Protein AF-A0A2J0MYM4-F1 (afdb_monomer_lite)

Sequence (99 aa):
HRISKPNAKIRIIVPYYNCYGAYNDITHLHYFNEYSFEPFYKKSTRGNYFINEKFELINLSLIPTRLGKFFFFDFIRKPLGKVLGQIIQTIDITLRVVK

Radius of gyration: 14.85 Å; chains: 1; bounding box: 40×25×35 Å

Secondary structure (DSSP, 8-state):
--SPPTT-EEEEEEEBTTSGGGTS-TT----B-TTTTGGGT-SS-SS-TT----EEEEEEEEEE-TTGGGS--HHHHHHHHHHSTTSEEEEEEEEEE--

Foldseek 3Di:
DVPDDAFDKDKDKDFAQQEPVQPPDPPRDDHDHQLNCCLQAPCDHPDDNPRDHQKHWPDKDFAFAPVLVVVVDPVVLVVCCVVDGRGTTMIITMITGHD

pLDDT: mean 85.24, std 10.45, range [57.03, 97.38]

Structure (mmCIF, N/CA/C/O backbone):
data_AF-A0A2J0MYM4-F1
#
_entry.id   AF-A0A2J0MYM4-F1
#
loop_
_atom_site.group_PDB
_atom_site.id
_atom_site.type_symbol
_atom_site.label_atom_id
_atom_site.label_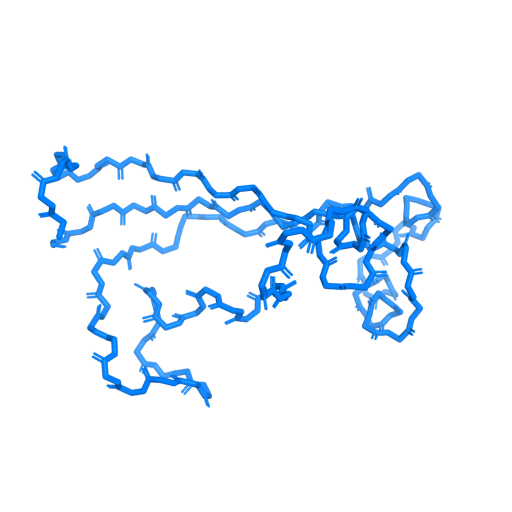alt_id
_atom_site.label_comp_id
_atom_site.label_asym_id
_atom_site.label_entity_id
_atom_site.label_seq_id
_atom_site.pdbx_PDB_ins_code
_atom_site.Cartn_x
_atom_site.Cartn_y
_atom_site.Cartn_z
_atom_site.occupancy
_atom_site.B_iso_or_equiv
_atom_site.auth_seq_id
_atom_site.auth_comp_id
_atom_site.auth_asym_id
_atom_site.auth_atom_id
_atom_site.pdbx_PDB_model_num
ATOM 1 N N . HIS A 1 1 ? -18.021 2.003 8.971 1.00 57.03 1 HIS A N 1
ATOM 2 C CA . HIS A 1 1 ? -17.967 0.577 8.630 1.00 57.03 1 HIS A CA 1
ATOM 3 C C . HIS A 1 1 ? -19.373 0.031 8.886 1.00 57.03 1 HIS A C 1
ATOM 5 O O . HIS A 1 1 ? -19.885 0.218 9.974 1.00 57.03 1 HIS A O 1
ATOM 11 N N . ARG A 1 2 ? -20.082 -0.476 7.872 1.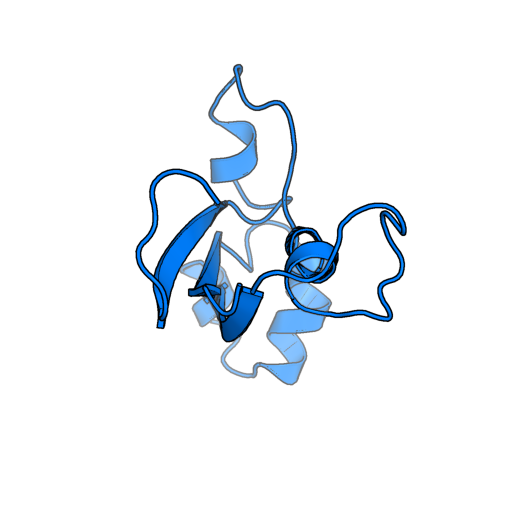00 64.56 2 ARG A N 1
ATOM 12 C CA . ARG A 1 2 ? -21.452 -1.019 8.0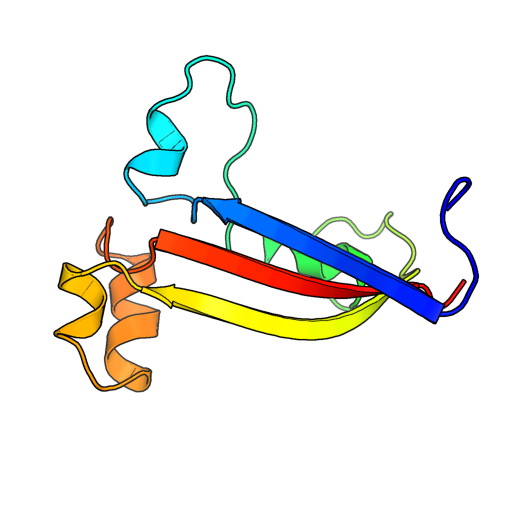47 1.00 64.56 2 ARG A CA 1
ATOM 13 C C . ARG A 1 2 ? -21.491 -2.544 7.890 1.00 64.56 2 ARG A C 1
ATOM 15 O O . ARG A 1 2 ? -22.448 -3.176 8.307 1.00 64.56 2 ARG A O 1
ATOM 22 N N . ILE A 1 3 ? -20.444 -3.113 7.286 1.00 77.94 3 ILE A N 1
ATOM 23 C CA . ILE A 1 3 ? -20.398 -4.504 6.810 1.00 77.94 3 ILE A CA 1
ATOM 24 C C . ILE A 1 3 ? -19.383 -5.345 7.610 1.00 77.94 3 ILE A C 1
ATOM 26 O O . ILE A 1 3 ? -19.573 -6.544 7.788 1.00 77.94 3 ILE A O 1
ATOM 30 N N . SER A 1 4 ? -18.316 -4.733 8.132 1.00 83.88 4 SER A N 1
ATOM 31 C CA . SER A 1 4 ? -17.238 -5.453 8.821 1.00 83.88 4 SER A CA 1
ATOM 32 C C . SER A 1 4 ? -17.511 -5.606 10.317 1.00 83.88 4 SER A C 1
ATOM 34 O O . SER A 1 4 ? -17.846 -4.628 10.984 1.00 83.88 4 SER A O 1
ATOM 36 N N . LYS A 1 5 ? -17.296 -6.811 10.858 1.00 88.06 5 LYS A N 1
ATOM 37 C CA . LYS A 1 5 ? -17.276 -7.048 12.310 1.00 88.06 5 LYS A CA 1
ATOM 38 C C . LYS A 1 5 ? -16.062 -6.352 12.956 1.00 88.06 5 LYS A C 1
ATOM 40 O O . LYS A 1 5 ? -15.046 -6.172 12.274 1.00 88.06 5 LYS A O 1
ATOM 45 N N . PRO A 1 6 ? -16.122 -6.006 14.255 1.00 87.81 6 PRO A N 1
ATOM 46 C CA . PRO A 1 6 ? -14.949 -5.546 14.996 1.00 87.81 6 PRO A CA 1
ATOM 47 C C . PRO A 1 6 ? -13.762 -6.504 14.827 1.00 87.81 6 PRO A C 1
ATOM 49 O O . PRO A 1 6 ? -13.953 -7.721 14.776 1.00 87.81 6 PRO A O 1
ATOM 52 N N . ASN A 1 7 ? -12.544 -5.962 14.724 1.00 89.94 7 ASN A N 1
ATOM 53 C CA . ASN A 1 7 ? -11.290 -6.699 14.505 1.00 89.94 7 ASN A CA 1
ATOM 54 C C . ASN A 1 7 ? -11.166 -7.448 13.167 1.00 89.94 7 ASN A C 1
ATOM 56 O O . ASN A 1 7 ? -10.186 -8.171 12.960 1.00 89.94 7 ASN A O 1
ATOM 60 N N . ALA A 1 8 ? -12.108 -7.274 12.236 1.00 92.56 8 ALA A N 1
ATOM 61 C CA . ALA A 1 8 ? -11.975 -7.834 10.897 1.00 92.56 8 ALA A CA 1
ATOM 62 C C . ALA A 1 8 ? -10.714 -7.302 10.196 1.00 92.56 8 ALA A C 1
ATOM 64 O O . ALA A 1 8 ? -10.311 -6.151 10.388 1.00 92.56 8 ALA A O 1
ATOM 65 N N . LYS A 1 9 ? -10.111 -8.145 9.353 1.00 94.25 9 LYS A N 1
ATOM 66 C CA . LYS A 1 9 ? -8.987 -7.768 8.492 1.00 94.25 9 LYS A CA 1
ATOM 67 C C . LYS A 1 9 ? -9.510 -7.382 7.115 1.00 94.25 9 LYS A C 1
ATOM 69 O O . LYS A 1 9 ? -10.268 -8.135 6.510 1.00 94.25 9 LYS A O 1
ATOM 74 N N . ILE A 1 10 ? -9.076 -6.233 6.621 1.00 92.75 10 ILE A N 1
ATOM 75 C CA . ILE A 1 10 ? -9.321 -5.767 5.260 1.00 92.75 10 ILE A C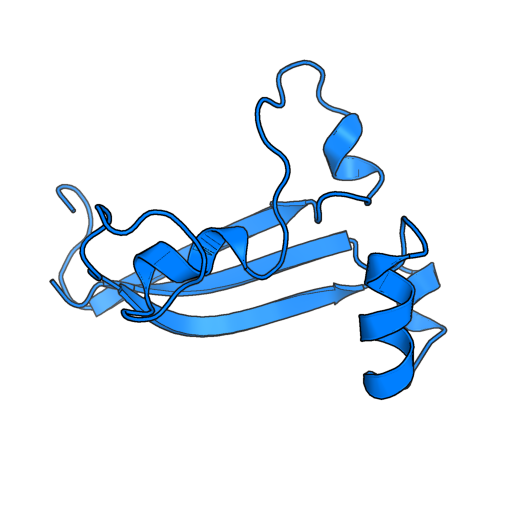A 1
ATOM 76 C C . ILE A 1 10 ? -7.979 -5.801 4.541 1.00 92.75 10 ILE A C 1
ATOM 78 O O . ILE A 1 10 ? -7.032 -5.148 4.975 1.00 92.75 10 ILE A O 1
ATOM 82 N N . ARG A 1 11 ? -7.893 -6.574 3.459 1.00 96.06 11 ARG A N 1
ATOM 83 C CA . ARG A 1 11 ? -6.719 -6.618 2.586 1.00 96.06 11 ARG A CA 1
ATOM 84 C C . ARG A 1 11 ? -7.052 -5.901 1.288 1.00 96.06 11 ARG A C 1
ATOM 86 O O . ARG A 1 11 ? -8.034 -6.250 0.638 1.00 96.06 11 ARG A O 1
ATOM 93 N N . ILE A 1 12 ? -6.251 -4.905 0.939 1.00 95.75 12 ILE A N 1
ATOM 94 C CA . ILE A 1 12 ? -6.399 -4.115 -0.281 1.00 95.75 12 ILE A CA 1
ATOM 95 C C . ILE A 1 12 ? -5.164 -4.377 -1.135 1.00 95.75 12 ILE A C 1
ATOM 97 O O . ILE A 1 12 ? -4.035 -4.232 -0.666 1.00 95.75 12 ILE A O 1
ATOM 101 N N . ILE A 1 13 ? -5.397 -4.781 -2.381 1.00 96.62 13 ILE A N 1
ATOM 102 C CA . ILE A 1 13 ? -4.356 -5.095 -3.356 1.00 96.62 13 ILE A CA 1
ATOM 103 C C . ILE A 1 13 ? -4.633 -4.240 -4.586 1.00 96.62 13 ILE A C 1
ATOM 105 O O . ILE A 1 13 ? -5.656 -4.430 -5.240 1.00 96.62 13 ILE A O 1
ATOM 109 N N . VAL A 1 14 ? -3.750 -3.287 -4.881 1.00 95.69 14 VAL A N 1
ATOM 110 C CA . VAL A 1 14 ? -3.917 -2.359 -6.012 1.00 95.69 14 VAL A CA 1
ATOM 111 C C . VAL A 1 14 ? -2.613 -2.176 -6.789 1.00 95.69 14 VAL A C 1
ATOM 113 O O . VAL A 1 14 ? -1.530 -2.309 -6.206 1.00 95.69 14 VAL A O 1
ATOM 116 N N . PRO A 1 15 ? -2.677 -1.862 -8.095 1.00 95.44 15 PRO A N 1
ATOM 117 C CA . PRO A 1 15 ? -1.500 -1.480 -8.865 1.00 95.44 15 PRO A CA 1
ATOM 118 C C . PRO A 1 15 ? -0.808 -0.256 -8.255 1.00 95.44 15 PRO A C 1
ATOM 120 O O . PRO A 1 15 ? -1.465 0.688 -7.814 1.00 95.44 15 PRO A O 1
ATOM 123 N N . TYR A 1 16 ? 0.524 -0.261 -8.241 1.00 95.19 16 TYR A N 1
ATOM 124 C CA . TYR A 1 16 ? 1.294 0.937 -7.909 1.00 95.19 16 TYR A CA 1
ATOM 125 C C . TYR A 1 16 ? 1.206 1.948 -9.062 1.00 95.19 16 TYR A C 1
ATOM 127 O O . TYR A 1 16 ? 1.240 1.547 -10.222 1.00 95.19 16 TYR A O 1
ATOM 135 N N . TYR A 1 17 ? 1.099 3.245 -8.757 1.00 94.50 17 TYR A N 1
ATOM 136 C CA . TYR A 1 17 ? 0.689 4.284 -9.715 1.00 94.50 17 TYR A CA 1
ATOM 137 C C . TYR A 1 17 ? 1.458 4.300 -11.042 1.00 94.50 17 TYR A C 1
ATOM 139 O O . TYR A 1 17 ? 0.868 4.626 -12.062 1.00 94.50 17 TYR A O 1
ATOM 147 N N . ASN A 1 18 ? 2.751 3.962 -11.036 1.00 92.06 18 ASN A N 1
ATOM 148 C CA . ASN A 1 18 ? 3.620 3.994 -12.216 1.00 92.06 18 ASN A CA 1
ATOM 149 C C . ASN A 1 18 ? 3.933 2.599 -12.795 1.00 92.06 18 ASN A C 1
ATOM 151 O O . ASN A 1 18 ? 4.904 2.434 -13.543 1.00 92.06 18 ASN A O 1
ATOM 155 N N . CYS A 1 19 ? 3.152 1.578 -12.438 1.00 92.19 19 CYS A N 1
ATOM 156 C CA . CYS A 1 19 ? 3.268 0.243 -13.016 1.00 92.19 19 CYS A CA 1
ATOM 157 C C . CYS A 1 19 ? 2.316 0.078 -14.208 1.00 92.19 19 CYS A C 1
ATOM 159 O O . CYS A 1 19 ? 1.312 0.770 -14.325 1.00 92.19 19 CYS A O 1
ATOM 161 N N . TYR A 1 20 ? 2.610 -0.869 -15.100 1.00 90.75 20 TYR A N 1
ATOM 162 C CA . TYR A 1 20 ? 1.868 -1.055 -16.353 1.00 90.75 20 TYR A CA 1
ATOM 163 C C . TYR A 1 20 ? 0.402 -1.390 -16.072 1.00 90.75 20 TYR A C 1
ATOM 165 O O . TYR A 1 20 ? -0.502 -0.818 -16.670 1.00 90.75 20 TYR A O 1
ATOM 173 N N . GLY A 1 21 ? 0.170 -2.233 -15.062 1.00 87.25 21 GLY A N 1
ATOM 174 C CA . GLY A 1 21 ? -1.171 -2.618 -14.630 1.00 87.25 21 GLY A CA 1
ATOM 175 C C . GLY A 1 21 ? -2.048 -1.453 -14.169 1.00 87.25 21 GLY A C 1
ATOM 176 O O . GLY 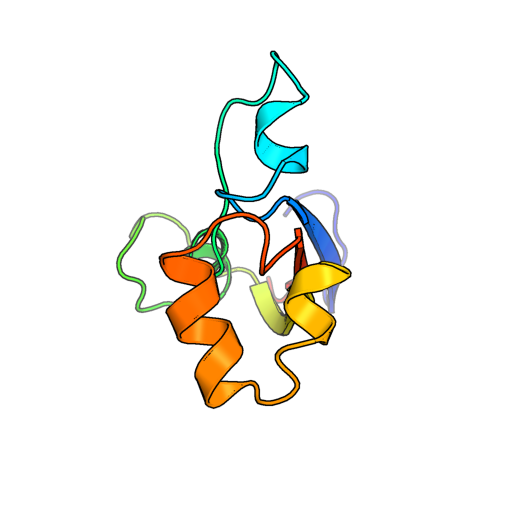A 1 21 ? -3.262 -1.598 -14.194 1.00 87.25 21 GLY A O 1
ATOM 177 N N . ALA A 1 22 ? -1.473 -0.308 -13.790 1.00 91.88 22 ALA A N 1
ATOM 178 C CA . ALA A 1 22 ? -2.247 0.865 -13.397 1.00 91.88 22 ALA A CA 1
ATOM 179 C C . ALA A 1 22 ? -2.880 1.606 -14.592 1.00 91.88 22 ALA A C 1
ATOM 181 O O . ALA A 1 22 ? -3.811 2.377 -14.389 1.00 91.88 22 ALA A O 1
ATOM 182 N N . TYR A 1 23 ? -2.398 1.369 -15.819 1.00 92.19 23 TYR A N 1
ATOM 183 C CA . TYR A 1 23 ? -2.833 2.064 -17.042 1.00 92.19 23 TYR A CA 1
ATOM 184 C C . TYR A 1 23 ? -3.575 1.160 -18.036 1.00 92.19 23 TYR A C 1
ATOM 186 O O . TYR A 1 23 ? -4.027 1.630 -19.075 1.00 92.19 23 TYR A O 1
ATOM 194 N N . ASN A 1 24 ? -3.681 -0.138 -17.748 1.00 90.69 24 ASN A N 1
ATOM 195 C CA . ASN A 1 24 ? -4.284 -1.106 -18.669 1.00 90.69 24 ASN A CA 1
ATOM 196 C C . ASN A 1 24 ? -5.810 -1.051 -18.707 1.00 90.69 24 ASN A C 1
ATOM 198 O O . ASN A 1 24 ? -6.413 -1.513 -19.672 1.00 90.69 24 ASN A O 1
ATOM 202 N N . ASP A 1 25 ? -6.427 -0.539 -17.646 1.00 89.19 25 ASP A N 1
ATOM 203 C CA . ASP A 1 25 ? -7.872 -0.423 -17.535 1.00 89.19 25 ASP A CA 1
ATOM 204 C C . ASP A 1 25 ? -8.292 1.021 -17.817 1.00 89.19 25 ASP A C 1
ATOM 206 O O . ASP A 1 25 ? -7.996 1.933 -17.044 1.00 89.19 25 ASP A O 1
ATOM 210 N N . ILE A 1 26 ? -9.005 1.226 -18.925 1.00 90.69 26 ILE A N 1
ATOM 211 C CA . ILE A 1 26 ? -9.518 2.544 -19.325 1.00 90.69 26 ILE A CA 1
ATOM 212 C C . ILE A 1 26 ? -10.543 3.113 -18.333 1.00 90.69 26 ILE A C 1
ATOM 214 O O . ILE A 1 26 ? -10.822 4.308 -18.369 1.00 90.69 26 ILE A O 1
ATOM 218 N N . THR A 1 27 ? -11.114 2.278 -17.460 1.00 93.62 27 THR A N 1
ATOM 219 C CA . THR A 1 27 ? -12.081 2.694 -16.436 1.00 93.62 27 THR A CA 1
ATOM 220 C C . THR A 1 27 ? -11.413 3.159 -15.140 1.00 93.62 27 THR A C 1
ATOM 222 O O . THR A 1 27 ? -12.091 3.617 -14.218 1.00 93.62 27 THR A O 1
ATOM 225 N N . HIS A 1 28 ? -10.083 3.067 -15.045 1.00 90.25 28 HIS A N 1
ATOM 226 C CA . HIS A 1 28 ? -9.340 3.423 -13.845 1.00 90.25 28 HIS A CA 1
ATOM 227 C C . HIS A 1 28 ? -9.399 4.935 -13.567 1.00 90.25 28 HIS A C 1
ATOM 229 O O . HIS A 1 28 ? -8.949 5.754 -14.365 1.00 90.25 28 HIS A O 1
ATOM 235 N N . LEU A 1 29 ? -9.948 5.314 -12.407 1.00 90.25 29 LEU A N 1
ATOM 236 C CA . LEU A 1 29 ? -10.157 6.722 -12.036 1.00 90.25 29 LEU A CA 1
ATOM 237 C C . LEU A 1 29 ? -8.980 7.337 -11.273 1.00 90.25 29 LEU A C 1
ATOM 239 O O . LEU A 1 29 ? -8.701 8.530 -11.400 1.00 90.25 29 LEU A O 1
ATOM 243 N N . HIS A 1 30 ? -8.312 6.547 -10.434 1.00 92.12 30 HIS A N 1
ATOM 244 C CA . HIS A 1 30 ? -7.318 7.044 -9.489 1.00 92.12 30 HIS A CA 1
ATOM 245 C C . HIS A 1 30 ? -6.126 6.115 -9.414 1.00 92.12 30 HIS A C 1
ATOM 247 O O . HIS A 1 30 ? -6.279 4.905 -9.363 1.00 92.12 30 HIS A O 1
ATOM 253 N N . TYR A 1 31 ? -4.940 6.700 -9.313 1.00 94.06 31 TYR A N 1
ATOM 254 C CA . TYR A 1 31 ? -3.703 5.959 -9.147 1.00 94.06 31 TYR A CA 1
ATOM 255 C C . TYR A 1 31 ? -3.263 5.978 -7.684 1.00 94.06 31 TYR A C 1
ATOM 257 O O . TYR A 1 31 ? -3.397 6.995 -6.999 1.00 94.06 31 TYR A O 1
ATOM 265 N N . PHE A 1 32 ? -2.710 4.860 -7.213 1.00 94.50 32 PHE A N 1
ATOM 266 C CA . PHE A 1 32 ? -2.375 4.672 -5.803 1.00 94.50 32 PHE A CA 1
ATOM 267 C C . PHE A 1 32 ? -0.864 4.558 -5.589 1.00 94.50 32 PHE A C 1
ATOM 269 O O . PHE A 1 32 ? -0.163 3.850 -6.311 1.00 94.50 32 PHE A O 1
ATOM 276 N N . ASN A 1 33 ? -0.362 5.232 -4.560 1.00 92.44 33 ASN A N 1
ATOM 277 C CA . ASN A 1 33 ? 0.990 5.064 -4.036 1.00 92.44 33 ASN A CA 1
ATOM 278 C C . ASN A 1 33 ? 0.929 4.591 -2.575 1.00 92.44 33 ASN A C 1
ATOM 280 O O . ASN A 1 33 ? -0.150 4.422 -2.002 1.00 92.44 33 ASN A O 1
ATOM 284 N N . GLU A 1 34 ? 2.087 4.372 -1.955 1.00 88.88 34 GLU A N 1
ATOM 285 C CA . GLU A 1 34 ? 2.175 3.856 -0.587 1.00 88.88 34 GLU A CA 1
ATOM 286 C C . GLU A 1 34 ? 1.515 4.764 0.464 1.00 88.88 34 GLU A C 1
ATOM 288 O O . GLU A 1 34 ? 1.166 4.296 1.545 1.00 88.88 34 GLU A O 1
ATOM 293 N N . TYR A 1 35 ? 1.309 6.043 0.146 1.00 90.19 35 TYR A N 1
ATOM 294 C CA . TYR A 1 35 ? 0.711 7.030 1.039 1.00 90.19 35 TYR A CA 1
ATOM 295 C C . TYR A 1 35 ? -0.790 7.228 0.808 1.00 90.19 35 TYR A C 1
ATOM 297 O O . TYR A 1 35 ? -1.461 7.815 1.655 1.00 90.19 35 TYR A O 1
ATOM 305 N N . SER A 1 36 ? -1.347 6.721 -0.297 1.00 90.81 36 SER A N 1
ATOM 306 C CA . SER A 1 36 ? -2.759 6.920 -0.657 1.00 90.81 36 SER A CA 1
ATOM 307 C C . SER A 1 36 ? -3.737 6.420 0.409 1.00 90.81 36 SER A C 1
ATOM 309 O O . SER A 1 36 ? -4.848 6.936 0.508 1.00 90.81 36 SER A O 1
ATOM 311 N N . PHE A 1 37 ? -3.327 5.438 1.217 1.00 90.81 37 PHE A N 1
ATOM 312 C CA . PHE A 1 37 ? -4.155 4.856 2.272 1.00 90.81 37 PHE A CA 1
ATOM 313 C C . PHE A 1 37 ? -3.847 5.393 3.677 1.00 90.81 37 PHE A C 1
ATOM 315 O O . PHE A 1 37 ? -4.589 5.064 4.602 1.00 90.81 37 PHE A O 1
ATOM 322 N N . GLU A 1 38 ? -2.808 6.224 3.859 1.00 90.31 38 GLU A N 1
ATOM 323 C CA . GLU A 1 38 ? -2.447 6.782 5.175 1.00 90.31 38 GLU A CA 1
ATOM 324 C C . GLU A 1 38 ? -3.630 7.422 5.918 1.00 90.31 38 GLU A C 1
ATOM 326 O O . GLU A 1 38 ? -3.768 7.137 7.111 1.00 90.31 38 GLU A O 1
ATOM 331 N N . PRO A 1 39 ? -4.516 8.215 5.272 1.00 88.00 39 PRO A N 1
ATOM 332 C CA . PRO A 1 39 ? -5.635 8.860 5.968 1.00 88.00 39 PRO A CA 1
ATOM 333 C C . PRO A 1 39 ? -6.571 7.896 6.705 1.00 88.00 39 PRO A C 1
ATOM 335 O O . PRO A 1 39 ? -7.288 8.303 7.611 1.00 88.00 39 PRO A O 1
ATOM 338 N N . PHE A 1 40 ? -6.583 6.612 6.341 1.00 86.69 40 PHE A N 1
ATOM 339 C CA . PHE A 1 40 ? -7.457 5.624 6.970 1.00 86.69 40 PHE A CA 1
ATOM 340 C C . PHE A 1 40 ? -6.921 5.085 8.303 1.00 86.69 40 PHE A C 1
ATOM 342 O O . PHE A 1 40 ? -7.716 4.593 9.110 1.00 86.69 40 PHE A O 1
ATOM 349 N N . TYR A 1 41 ? -5.607 5.160 8.536 1.00 87.88 41 TYR A N 1
ATOM 350 C CA . TYR A 1 41 ? -4.949 4.527 9.688 1.00 87.88 41 TYR A CA 1
ATOM 351 C C . TYR A 1 41 ? -3.944 5.415 10.433 1.00 87.88 41 TYR A C 1
ATOM 353 O O . TYR A 1 41 ? -3.336 4.965 11.404 1.00 87.88 41 TYR A O 1
ATOM 361 N N . LYS A 1 42 ? -3.720 6.652 9.983 1.00 85.56 42 LYS A N 1
ATOM 362 C CA . LYS A 1 42 ? -2.756 7.579 10.579 1.00 85.56 42 LYS A CA 1
ATOM 363 C C . LYS A 1 42 ? -3.401 8.949 10.765 1.00 85.56 42 LYS A C 1
ATOM 365 O O . LYS A 1 42 ? -3.903 9.526 9.810 1.00 85.56 42 LYS A O 1
ATOM 370 N N . LYS A 1 43 ? -3.327 9.500 11.978 1.00 70.00 43 LYS A N 1
ATOM 371 C CA . LYS A 1 43 ? -3.887 10.821 12.309 1.00 70.00 43 LYS A CA 1
ATOM 372 C C . LYS A 1 43 ? -3.187 11.984 11.609 1.00 70.00 43 LYS A C 1
ATOM 374 O O . LYS A 1 43 ? -3.812 12.955 11.198 1.00 70.00 43 LYS A O 1
ATOM 379 N N . SER A 1 44 ? -1.861 11.905 11.517 1.00 72.94 44 SER A N 1
ATOM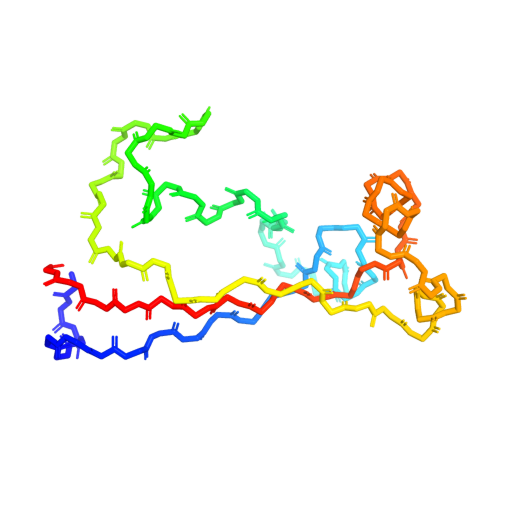 380 C CA . SER A 1 44 ? -0.993 12.950 10.973 1.00 72.94 44 SER A CA 1
ATOM 381 C C . SER A 1 44 ? -0.523 12.572 9.572 1.00 72.94 44 SER A C 1
ATOM 383 O O . SER A 1 44 ? 0.591 12.086 9.367 1.00 72.94 44 SER A O 1
ATOM 385 N N . THR A 1 45 ? -1.395 12.765 8.587 1.00 71.38 45 THR A N 1
ATOM 386 C CA . THR A 1 45 ? -1.055 12.539 7.174 1.00 71.38 45 THR A CA 1
ATOM 387 C C . THR A 1 45 ? -0.992 13.857 6.424 1.00 71.38 45 THR A C 1
ATOM 389 O O . THR A 1 45 ? -1.570 14.859 6.842 1.00 71.38 45 THR A O 1
ATOM 392 N N . ARG A 1 46 ? -0.270 13.860 5.300 1.00 65.31 46 ARG A N 1
ATOM 393 C CA . ARG A 1 46 ? -0.198 15.019 4.401 1.00 65.31 46 ARG A CA 1
ATOM 394 C C . ARG A 1 46 ? -1.490 15.231 3.592 1.00 65.31 46 ARG A C 1
ATOM 396 O O . ARG A 1 46 ? -1.577 16.224 2.881 1.00 65.31 46 ARG A O 1
ATOM 403 N N . GLY A 1 47 ? -2.463 14.316 3.668 1.00 63.28 47 GLY A N 1
ATOM 404 C CA . GLY A 1 47 ? -3.715 14.347 2.907 1.00 63.28 47 GLY A CA 1
ATOM 405 C C . GLY A 1 47 ? -4.980 14.213 3.767 1.00 63.28 47 GLY A C 1
ATOM 406 O O . GLY A 1 47 ? -4.941 13.709 4.884 1.00 63.28 47 GLY A O 1
ATOM 407 N N . ASN A 1 48 ? -6.104 14.683 3.210 1.00 58.06 48 ASN A N 1
ATOM 408 C CA . ASN A 1 48 ? -7.489 14.568 3.700 1.00 58.06 48 ASN A CA 1
ATOM 409 C C . ASN A 1 48 ? -7.683 14.497 5.230 1.00 58.06 48 ASN A C 1
ATOM 411 O O . ASN A 1 48 ? -7.983 13.444 5.789 1.00 58.06 48 ASN A O 1
ATOM 415 N N . TYR A 1 49 ? -7.656 15.669 5.875 1.00 59.66 49 TYR A N 1
ATOM 416 C CA . TYR A 1 49 ? -7.951 15.876 7.304 1.00 59.66 49 TYR A CA 1
ATOM 417 C C . TYR A 1 49 ? -9.376 15.487 7.743 1.00 59.66 49 TYR A C 1
ATOM 419 O O . TYR A 1 49 ? -9.671 15.480 8.934 1.00 59.66 49 TYR A O 1
ATOM 427 N N . PHE A 1 50 ? -10.270 15.183 6.799 1.00 64.31 50 PHE A N 1
ATOM 428 C CA . PHE A 1 50 ? -11.673 14.852 7.068 1.00 64.31 50 PHE A CA 1
ATOM 429 C C . PHE A 1 50 ? -11.931 13.347 7.247 1.00 64.31 50 PHE A C 1
ATOM 431 O O . PHE A 1 50 ? -13.043 12.951 7.601 1.00 64.31 50 PHE A O 1
ATOM 438 N N . ILE A 1 51 ? -10.937 12.490 6.988 1.00 71.19 51 ILE A N 1
ATOM 439 C CA . ILE A 1 51 ? -11.075 11.045 7.187 1.00 71.19 51 ILE A CA 1
ATOM 440 C C . ILE A 1 51 ? -10.737 10.731 8.644 1.00 71.19 51 ILE A C 1
ATOM 442 O O . ILE A 1 51 ? -9.596 10.854 9.074 1.00 71.19 51 ILE A O 1
ATOM 446 N N . ASN A 1 52 ? -11.743 10.304 9.408 1.00 67.31 52 ASN A N 1
ATOM 447 C CA . ASN A 1 52 ? -11.514 9.783 10.752 1.00 67.31 52 ASN A CA 1
ATOM 448 C C . ASN A 1 52 ? -10.817 8.421 10.661 1.00 67.31 52 ASN A C 1
ATOM 450 O O . ASN A 1 52 ? -11.313 7.517 9.980 1.00 67.31 52 ASN A O 1
ATOM 454 N N . GLU A 1 53 ? -9.714 8.274 11.391 1.00 67.50 53 GLU A N 1
ATOM 455 C CA . GLU A 1 53 ? -8.998 7.012 11.562 1.00 67.50 53 GLU A CA 1
ATOM 456 C C . GLU A 1 53 ? -9.932 5.956 12.172 1.00 67.50 53 GLU A C 1
ATOM 458 O O . GLU A 1 53 ? -10.430 6.082 13.290 1.00 67.50 53 GLU A O 1
ATOM 463 N N . LYS A 1 54 ? -10.243 4.926 11.387 1.00 79.50 54 LYS A N 1
ATOM 464 C CA . LYS A 1 54 ? -11.134 3.817 11.789 1.00 79.50 54 LYS A CA 1
ATOM 465 C C . LYS A 1 54 ? -10.430 2.468 11.740 1.00 79.50 54 LYS A C 1
ATOM 467 O O . LYS A 1 54 ? -10.997 1.436 12.110 1.00 79.50 54 LYS A O 1
ATOM 472 N N . PHE A 1 55 ? -9.188 2.483 11.273 1.00 89.62 55 PHE A N 1
ATOM 473 C CA . PHE A 1 55 ? -8.414 1.299 10.997 1.00 89.62 55 PHE A CA 1
ATOM 474 C C . PHE A 1 55 ? -7.035 1.388 11.636 1.00 89.62 55 PHE A C 1
ATOM 476 O O . PHE A 1 55 ? -6.483 2.465 11.825 1.00 89.62 55 PHE A O 1
ATOM 483 N N . GLU A 1 56 ? -6.473 0.227 11.929 1.00 92.12 56 GLU A N 1
ATOM 484 C CA . GLU A 1 56 ? -5.093 0.057 12.369 1.00 92.12 56 GLU A CA 1
ATOM 485 C C . GLU A 1 56 ? -4.306 -0.615 11.241 1.00 92.12 56 GLU A C 1
ATOM 487 O O . GLU A 1 56 ? -4.767 -1.594 10.646 1.00 92.12 56 GLU A O 1
ATOM 492 N N . LEU A 1 57 ? -3.119 -0.094 10.931 1.00 93.81 57 LEU A N 1
ATOM 493 C CA . LEU A 1 57 ? -2.235 -0.708 9.947 1.00 93.81 57 LEU A CA 1
ATOM 494 C C . LEU A 1 57 ? -1.604 -1.974 10.529 1.00 93.81 57 LEU A C 1
ATOM 496 O O . LEU A 1 57 ? -0.846 -1.899 11.490 1.00 93.81 57 LEU A O 1
ATOM 500 N N . ILE A 1 58 ? -1.863 -3.125 9.907 1.00 96.12 58 ILE A N 1
ATOM 501 C CA . ILE A 1 58 ? -1.172 -4.375 10.249 1.00 96.12 58 ILE A CA 1
ATOM 502 C C . ILE A 1 58 ? 0.092 -4.527 9.403 1.00 96.12 58 ILE A C 1
ATOM 504 O O . ILE A 1 58 ? 1.144 -4.890 9.918 1.00 96.12 58 ILE A O 1
ATOM 508 N N . ASN A 1 59 ? -0.021 -4.312 8.092 1.00 96.44 59 ASN A N 1
ATOM 509 C CA . ASN A 1 59 ? 1.083 -4.529 7.164 1.00 96.44 59 ASN A CA 1
ATOM 510 C C . ASN A 1 59 ? 0.931 -3.657 5.919 1.00 96.44 59 ASN A C 1
ATOM 512 O O . ASN A 1 59 ? -0.179 -3.490 5.416 1.00 96.44 59 ASN A O 1
ATOM 516 N N . LEU A 1 60 ? 2.054 -3.175 5.394 1.00 95.31 60 LEU A N 1
ATOM 517 C CA . LEU A 1 60 ? 2.150 -2.538 4.087 1.00 95.31 60 LEU A CA 1
ATOM 518 C C . LEU A 1 60 ? 3.368 -3.107 3.374 1.00 95.31 60 LEU A C 1
ATOM 520 O O . LEU A 1 60 ? 4.498 -2.970 3.841 1.00 95.31 60 LEU A O 1
ATOM 524 N N . SER A 1 61 ? 3.134 -3.712 2.216 1.00 94.44 61 SER A N 1
ATOM 525 C CA . SER A 1 61 ? 4.189 -4.274 1.385 1.00 94.44 61 SER A CA 1
ATOM 526 C C . SER A 1 61 ? 4.094 -3.760 -0.047 1.00 94.44 61 SER A C 1
ATOM 528 O O . SER A 1 61 ? 3.018 -3.669 -0.636 1.00 94.44 61 SER A O 1
ATOM 530 N N . LEU A 1 62 ? 5.253 -3.392 -0.595 1.00 93.56 62 LEU A N 1
ATOM 531 C CA . LEU A 1 62 ? 5.408 -2.961 -1.981 1.00 93.56 62 LEU A CA 1
ATOM 532 C C . LEU A 1 62 ? 6.029 -4.109 -2.763 1.00 93.56 62 LEU A C 1
ATOM 534 O O . LEU A 1 62 ? 7.236 -4.362 -2.663 1.00 93.56 62 LEU A O 1
ATOM 538 N N . ILE A 1 63 ? 5.180 -4.814 -3.505 1.00 93.12 63 ILE A N 1
ATOM 539 C CA . ILE A 1 63 ? 5.548 -6.009 -4.255 1.00 93.12 63 ILE A CA 1
ATOM 540 C C . ILE A 1 63 ? 6.258 -5.563 -5.538 1.00 93.12 63 ILE A C 1
ATOM 542 O O . ILE A 1 63 ? 5.658 -4.851 -6.350 1.00 93.12 63 ILE A O 1
ATOM 546 N N . PRO A 1 64 ? 7.530 -5.944 -5.739 1.00 92.25 64 PRO A N 1
ATOM 547 C CA . PRO A 1 64 ? 8.271 -5.573 -6.934 1.00 92.25 64 PRO A CA 1
ATOM 548 C C . PRO A 1 64 ? 7.845 -6.398 -8.151 1.00 92.25 64 PRO A C 1
ATOM 550 O O . PRO A 1 64 ? 7.421 -7.549 -8.028 1.00 92.25 64 PRO A O 1
ATOM 553 N N . THR A 1 65 ? 8.045 -5.834 -9.340 1.00 89.50 65 THR A N 1
ATOM 554 C CA . THR A 1 65 ? 7.964 -6.592 -10.598 1.00 89.50 65 THR A CA 1
ATOM 555 C C . THR A 1 65 ? 9.148 -7.559 -10.730 1.00 89.50 65 THR A C 1
ATOM 557 O O . THR A 1 65 ? 10.090 -7.537 -9.936 1.00 89.50 65 THR A O 1
ATOM 560 N N . ARG A 1 66 ? 9.161 -8.387 -11.786 1.00 86.31 66 ARG A N 1
ATOM 561 C CA . ARG A 1 66 ? 10.329 -9.223 -12.128 1.00 86.31 66 ARG A CA 1
ATOM 562 C C . ARG A 1 66 ? 11.612 -8.398 -12.289 1.00 86.31 66 ARG A C 1
ATOM 564 O O . ARG A 1 66 ? 12.653 -8.820 -11.801 1.00 86.31 66 ARG A O 1
ATOM 571 N N . LEU A 1 67 ? 11.517 -7.220 -12.907 1.00 82.19 67 LEU A N 1
ATOM 572 C CA . LEU A 1 67 ? 12.642 -6.298 -13.074 1.00 82.19 67 LEU A CA 1
ATOM 573 C C . LEU A 1 67 ? 13.030 -5.645 -11.742 1.00 82.19 67 LEU A C 1
ATOM 575 O O . LEU A 1 67 ? 14.205 -5.573 -11.403 1.00 82.19 67 LEU A O 1
ATOM 579 N N . GLY A 1 68 ? 12.046 -5.258 -10.929 1.00 83.12 68 GLY A N 1
ATOM 580 C CA . GLY A 1 68 ? 12.284 -4.720 -9.591 1.00 83.12 68 GLY A CA 1
ATOM 581 C C . GLY A 1 68 ? 12.969 -5.705 -8.639 1.00 83.12 68 GLY A C 1
ATOM 582 O O . GLY A 1 68 ? 13.727 -5.274 -7.776 1.00 83.12 68 GLY A O 1
ATOM 583 N N . LYS A 1 69 ? 12.750 -7.018 -8.804 1.00 83.94 69 LYS A N 1
ATOM 584 C CA . LYS A 1 69 ? 13.421 -8.069 -8.014 1.00 83.94 69 LYS A CA 1
ATOM 585 C C . LYS A 1 69 ? 14.924 -8.159 -8.272 1.00 83.94 69 LYS A C 1
ATOM 587 O O . LYS A 1 69 ? 15.641 -8.618 -7.394 1.00 83.94 69 LYS A O 1
ATOM 592 N N . PHE A 1 70 ? 15.395 -7.719 -9.440 1.00 79.38 70 PHE A N 1
ATOM 593 C CA . PHE A 1 70 ? 16.827 -7.667 -9.742 1.00 79.38 70 PHE A CA 1
ATOM 594 C C . PHE A 1 70 ? 17.559 -6.660 -8.841 1.00 79.38 70 PHE A C 1
ATOM 596 O O . PHE A 1 70 ? 18.713 -6.858 -8.470 1.00 79.38 70 PHE A O 1
ATOM 603 N N . PHE A 1 71 ? 16.863 -5.605 -8.415 1.00 72.06 71 PHE A N 1
ATOM 604 C CA . PHE A 1 71 ? 17.361 -4.652 -7.432 1.00 72.06 71 PHE A CA 1
ATOM 605 C C . PHE A 1 71 ? 17.108 -5.200 -6.020 1.00 72.06 71 PHE A C 1
ATOM 607 O O . PHE A 1 71 ? 16.150 -4.820 -5.347 1.00 72.06 71 PHE A O 1
ATOM 614 N N . PHE A 1 72 ? 17.970 -6.125 -5.588 1.00 62.44 72 PHE A N 1
ATOM 615 C CA . PHE A 1 72 ? 17.830 -6.875 -4.330 1.00 62.44 72 PHE A CA 1
ATOM 616 C C . PHE A 1 72 ? 17.816 -6.006 -3.064 1.00 62.44 72 PHE A C 1
ATOM 618 O O . PHE A 1 72 ? 17.254 -6.413 -2.050 1.00 62.44 72 PHE A O 1
ATOM 625 N N . PHE A 1 73 ? 18.407 -4.809 -3.099 1.00 75.75 73 PHE A N 1
ATOM 626 C CA . PHE A 1 73 ? 18.477 -3.939 -1.927 1.00 75.75 73 PHE A CA 1
ATOM 627 C C . PHE A 1 73 ? 17.297 -2.969 -1.868 1.00 75.75 73 PHE A C 1
ATOM 629 O O . PHE A 1 73 ? 17.161 -2.063 -2.693 1.00 75.75 73 PHE A O 1
ATOM 636 N N . ASP A 1 74 ? 16.483 -3.103 -0.822 1.00 70.88 74 ASP A N 1
ATOM 637 C CA . ASP A 1 74 ? 15.323 -2.249 -0.541 1.00 70.88 74 ASP A CA 1
ATOM 638 C C . ASP A 1 74 ? 15.643 -0.753 -0.503 1.00 70.88 74 ASP A C 1
ATOM 640 O O . ASP A 1 74 ? 14.821 0.065 -0.925 1.00 70.88 74 ASP A O 1
ATOM 644 N N . PHE A 1 75 ? 16.841 -0.403 -0.028 1.00 73.81 75 PHE A N 1
ATOM 645 C CA . PHE A 1 75 ? 17.327 0.976 0.023 1.00 73.81 75 PHE A CA 1
ATOM 646 C C . PHE A 1 75 ? 17.463 1.594 -1.377 1.00 73.81 75 PHE A C 1
ATOM 648 O O . PHE A 1 75 ? 17.214 2.783 -1.531 1.00 73.81 75 PHE A O 1
ATOM 655 N N . ILE A 1 76 ? 17.797 0.794 -2.392 1.00 76.19 76 ILE A N 1
ATOM 656 C CA . ILE A 1 76 ? 17.949 1.234 -3.787 1.00 76.19 76 ILE A CA 1
ATOM 657 C C . ILE A 1 76 ? 16.598 1.163 -4.505 1.00 76.19 76 ILE A C 1
ATOM 659 O O . ILE A 1 76 ? 16.189 2.074 -5.223 1.00 76.19 76 ILE A O 1
ATOM 663 N N . ARG A 1 77 ? 15.861 0.079 -4.266 1.00 78.12 77 ARG A N 1
ATOM 664 C CA . ARG A 1 77 ? 14.602 -0.234 -4.941 1.00 78.12 77 ARG A CA 1
ATOM 665 C C . ARG A 1 77 ? 13.489 0.772 -4.649 1.00 78.12 77 ARG A C 1
ATOM 667 O O . ARG A 1 77 ? 12.744 1.124 -5.557 1.00 78.12 77 ARG A O 1
ATOM 674 N N . LYS A 1 78 ? 13.360 1.245 -3.405 1.00 77.56 78 LYS A N 1
ATOM 675 C CA . LYS A 1 78 ? 12.315 2.209 -3.008 1.00 77.56 78 LYS A CA 1
ATOM 676 C C . LYS A 1 78 ? 12.471 3.594 -3.659 1.00 77.56 78 LYS A C 1
ATOM 678 O O . LYS A 1 78 ? 11.485 4.063 -4.221 1.00 77.56 78 LYS A O 1
ATOM 683 N N . PRO A 1 79 ? 13.642 4.263 -3.621 1.00 79.12 79 PRO A N 1
ATOM 684 C CA . PRO A 1 79 ? 13.815 5.541 -4.306 1.00 79.12 79 PRO A CA 1
ATOM 685 C C . PRO A 1 79 ? 13.750 5.383 -5.825 1.00 79.12 79 PRO A C 1
ATOM 687 O O . PRO A 1 79 ? 13.067 6.173 -6.472 1.00 79.12 79 PRO A O 1
ATOM 690 N N . LEU A 1 80 ? 14.362 4.334 -6.394 1.00 78.94 80 LEU A N 1
ATOM 691 C CA . LEU A 1 80 ? 14.246 4.081 -7.831 1.00 78.94 80 LEU A CA 1
ATOM 692 C C . LEU A 1 80 ? 12.796 3.831 -8.236 1.00 78.94 80 LEU A C 1
ATOM 694 O O . LEU A 1 80 ? 12.378 4.355 -9.254 1.00 78.94 80 LEU A O 1
ATOM 698 N N . GLY A 1 81 ? 12.003 3.108 -7.442 1.00 78.44 81 GLY A N 1
ATOM 699 C CA . GLY A 1 81 ? 10.603 2.831 -7.771 1.00 78.44 81 GLY A CA 1
ATOM 700 C C . GLY A 1 81 ? 9.690 4.055 -7.810 1.00 78.44 81 GLY A C 1
ATOM 701 O O . GLY A 1 81 ? 8.616 3.977 -8.399 1.00 78.44 81 GLY A O 1
ATOM 702 N N . LYS A 1 82 ? 10.117 5.192 -7.249 1.00 79.62 82 LYS A N 1
ATOM 703 C CA . LYS A 1 82 ? 9.411 6.477 -7.382 1.00 79.62 82 LYS A CA 1
ATOM 704 C C . LYS A 1 82 ? 9.712 7.181 -8.706 1.00 79.62 82 LYS A C 1
ATOM 706 O O . LYS A 1 82 ? 8.879 7.932 -9.201 1.00 79.62 82 LYS A O 1
ATOM 711 N N . VAL A 1 83 ? 10.897 6.950 -9.269 1.00 80.94 83 VAL A N 1
ATOM 712 C CA . VAL A 1 83 ? 11.381 7.640 -10.478 1.00 80.94 83 VAL A CA 1
ATOM 713 C C . VAL A 1 83 ? 11.214 6.767 -11.718 1.00 80.94 83 VAL A C 1
ATOM 715 O O . VAL A 1 83 ? 10.701 7.212 -12.739 1.00 80.94 83 VAL A O 1
ATOM 718 N N . LEU A 1 84 ? 11.627 5.509 -11.621 1.00 81.50 84 LEU A N 1
ATOM 719 C CA . LEU A 1 84 ? 11.546 4.515 -12.673 1.00 81.50 84 LEU A CA 1
ATOM 720 C C . LEU A 1 84 ? 10.245 3.729 -12.522 1.00 81.50 84 LEU A C 1
ATOM 722 O O . LEU A 1 84 ? 10.033 3.008 -11.541 1.00 81.50 84 LEU A O 1
ATOM 726 N N . GLY A 1 85 ? 9.386 3.855 -13.531 1.00 82.31 85 GLY A N 1
ATOM 727 C CA . GLY A 1 85 ? 8.203 3.014 -13.658 1.00 82.31 85 GLY A CA 1
ATOM 728 C C . GLY A 1 85 ? 8.567 1.529 -13.709 1.00 82.31 85 GLY A C 1
ATOM 729 O O . GLY A 1 85 ? 9.694 1.148 -14.023 1.00 82.31 85 GLY A O 1
ATOM 730 N N . GLN A 1 86 ? 7.592 0.673 -13.413 1.00 86.94 86 GLN A N 1
ATOM 731 C CA . GLN A 1 86 ? 7.735 -0.792 -13.442 1.00 86.94 86 GLN A CA 1
ATOM 732 C C . GLN A 1 86 ? 8.701 -1.412 -12.427 1.00 86.94 86 GLN A C 1
ATOM 734 O O . GLN A 1 86 ? 8.984 -2.600 -12.540 1.00 86.94 86 GLN A O 1
ATOM 739 N N . ILE A 1 87 ? 9.208 -0.701 -11.423 1.00 89.88 87 ILE A N 1
ATOM 740 C CA . ILE A 1 87 ? 9.983 -1.355 -10.350 1.00 89.88 87 ILE A CA 1
ATOM 741 C C . ILE A 1 87 ? 9.048 -1.970 -9.311 1.00 89.88 87 ILE A C 1
ATOM 743 O O . ILE A 1 87 ? 9.243 -3.109 -8.881 1.00 89.88 87 ILE A O 1
ATOM 747 N N . ILE A 1 88 ? 8.010 -1.230 -8.930 1.00 92.19 88 ILE A N 1
ATOM 748 C CA . ILE A 1 88 ? 6.983 -1.674 -7.992 1.00 92.19 88 ILE A CA 1
ATOM 749 C C . ILE A 1 88 ? 5.738 -2.016 -8.798 1.00 92.19 88 ILE A C 1
ATOM 751 O O . ILE A 1 88 ? 5.282 -1.226 -9.617 1.00 92.19 88 ILE A O 1
ATOM 755 N N . GLN A 1 89 ? 5.208 -3.216 -8.588 1.00 93.44 89 GLN A N 1
ATOM 756 C CA . GLN A 1 89 ? 4.021 -3.694 -9.283 1.00 93.44 89 GLN A CA 1
ATOM 757 C C . GLN A 1 89 ? 2.754 -3.357 -8.505 1.00 93.44 89 GLN A C 1
ATOM 759 O O . GLN A 1 89 ? 1.782 -2.855 -9.066 1.00 93.44 89 GLN A O 1
ATOM 764 N N . THR A 1 90 ? 2.755 -3.661 -7.211 1.00 95.00 90 THR A N 1
ATOM 765 C CA . THR A 1 90 ? 1.522 -3.761 -6.431 1.00 95.00 90 THR A CA 1
ATOM 766 C C . THR A 1 90 ? 1.749 -3.266 -5.014 1.00 95.00 90 THR A C 1
ATOM 768 O O . THR A 1 90 ? 2.792 -3.523 -4.409 1.00 95.00 90 THR A O 1
ATOM 771 N N . ILE A 1 91 ? 0.744 -2.580 -4.486 1.00 96.06 91 ILE A N 1
ATOM 772 C CA . ILE A 1 91 ? 0.607 -2.273 -3.067 1.00 96.06 91 ILE A CA 1
ATOM 773 C C . ILE A 1 91 ? -0.270 -3.363 -2.467 1.00 96.06 91 ILE A C 1
ATOM 775 O O . ILE A 1 91 ? -1.391 -3.567 -2.927 1.00 96.06 91 ILE A O 1
ATOM 779 N N . ASP A 1 92 ? 0.232 -4.044 -1.444 1.00 97.38 92 ASP A N 1
ATOM 780 C CA . ASP A 1 92 ? -0.544 -4.978 -0.633 1.00 97.38 92 ASP A CA 1
ATOM 781 C C . ASP A 1 92 ? -0.546 -4.475 0.808 1.00 97.38 92 ASP A C 1
ATOM 783 O O . ASP A 1 92 ? 0.480 -4.492 1.502 1.00 97.38 92 ASP A O 1
ATOM 787 N N . ILE A 1 93 ? -1.702 -3.954 1.216 1.00 97.00 93 ILE A N 1
ATOM 788 C CA . ILE A 1 93 ? -1.930 -3.359 2.528 1.00 97.00 93 ILE A CA 1
ATOM 789 C C . ILE A 1 93 ? -2.997 -4.152 3.277 1.00 97.00 93 ILE A C 1
ATOM 791 O O . ILE A 1 93 ? -4.046 -4.508 2.741 1.00 97.00 93 ILE A O 1
ATOM 795 N N . THR A 1 94 ? -2.726 -4.425 4.550 1.00 96.75 94 THR A N 1
ATOM 796 C CA . THR A 1 94 ? -3.663 -5.075 5.464 1.00 96.75 94 THR A CA 1
ATOM 797 C C . THR A 1 94 ? -3.985 -4.139 6.617 1.00 96.75 94 THR A C 1
ATOM 799 O O . THR A 1 94 ? -3.096 -3.697 7.345 1.00 96.75 94 THR A O 1
ATOM 802 N N . LEU A 1 95 ? -5.275 -3.880 6.796 1.00 94.00 95 LEU A N 1
ATOM 803 C CA . LEU A 1 95 ? -5.837 -3.025 7.830 1.00 94.00 95 LEU A CA 1
ATOM 804 C C . LEU A 1 95 ? -6.706 -3.854 8.782 1.00 94.00 95 LEU A C 1
ATOM 806 O O . LEU A 1 95 ? -7.393 -4.783 8.353 1.00 94.00 95 LEU A O 1
ATOM 810 N N . ARG A 1 96 ? -6.711 -3.511 10.069 1.00 93.81 96 ARG A N 1
ATOM 811 C CA . ARG A 1 96 ? -7.659 -4.032 11.061 1.00 93.81 96 ARG A CA 1
ATOM 812 C C . ARG A 1 96 ? -8.747 -3.003 11.317 1.00 93.81 96 ARG A C 1
ATOM 814 O O . ARG A 1 96 ? -8.447 -1.828 11.487 1.00 93.81 96 ARG A O 1
ATOM 821 N N . VAL A 1 97 ? -9.999 -3.439 11.391 1.00 91.19 97 VAL A N 1
ATOM 822 C CA . VAL A 1 97 ? -11.117 -2.585 11.817 1.00 91.19 97 VAL A CA 1
ATOM 823 C C . VAL A 1 97 ? -11.061 -2.399 13.329 1.00 91.19 97 VAL A C 1
ATOM 825 O O . VAL A 1 97 ? -11.209 -3.379 14.060 1.00 91.19 97 VAL A O 1
ATOM 828 N N . VAL A 1 98 ? -10.872 -1.159 13.785 1.00 85.88 98 VAL A N 1
ATOM 829 C CA . VAL A 1 98 ? -10.820 -0.838 15.218 1.00 85.88 98 VAL A CA 1
ATOM 830 C C . VAL A 1 98 ? -12.176 -0.328 15.704 1.00 85.88 98 VAL A C 1
ATOM 832 O O . VAL A 1 98 ? -12.620 -0.794 16.752 1.00 85.88 98 VAL A O 1
ATOM 835 N N . LYS A 1 99 ? -12.859 0.554 14.947 1.00 68.12 99 LYS A N 1
ATOM 836 C CA . LYS A 1 99 ? -14.192 1.112 15.270 1.00 68.12 99 LYS A CA 1
ATOM 837 C C . LYS A 1 99 ? -14.950 1.689 14.066 1.00 68.12 99 LYS A C 1
ATOM 839 O O . LYS A 1 99 ? -14.410 1.844 12.950 1.00 68.12 99 LYS A O 1
#